Protein AF-A0AAD8BBX3-F1 (afdb_monomer_lite)

Structure (mmCIF, N/CA/C/O backbone):
data_AF-A0AAD8BBX3-F1
#
_entry.id   AF-A0AAD8BBX3-F1
#
loop_
_atom_site.group_PDB
_atom_site.id
_atom_site.type_symbol
_atom_site.label_atom_id
_atom_site.label_alt_id
_atom_site.label_comp_id
_atom_site.label_asym_id
_atom_site.label_entity_id
_atom_site.label_seq_id
_atom_site.pdbx_PDB_ins_code
_atom_site.Cartn_x
_atom_site.Cartn_y
_atom_site.Cartn_z
_atom_site.occupancy
_atom_site.B_iso_or_equiv
_atom_site.auth_seq_id
_atom_site.auth_comp_id
_atom_site.auth_asym_id
_atom_site.auth_atom_id
_atom_site.pdbx_PDB_model_num
ATOM 1 N N . MET A 1 1 ? -17.649 -10.571 20.193 1.00 60.91 1 MET A N 1
ATOM 2 C CA . MET A 1 1 ? -17.622 -9.196 20.728 1.00 60.91 1 MET A CA 1
ATOM 3 C C . MET A 1 1 ? -16.978 -8.245 19.734 1.00 60.91 1 MET A C 1
ATOM 5 O O . MET A 1 1 ? -15.888 -8.525 19.247 1.00 60.91 1 MET A O 1
ATOM 9 N N . ARG A 1 2 ? -17.611 -7.090 19.492 1.00 86.56 2 ARG A N 1
ATOM 10 C CA . ARG A 1 2 ? -16.961 -5.948 18.835 1.00 86.56 2 ARG A CA 1
ATOM 11 C C . ARG A 1 2 ? -16.191 -5.123 19.867 1.00 86.56 2 ARG A C 1
ATOM 13 O O . ARG A 1 2 ? -16.726 -4.885 20.945 1.00 86.56 2 ARG A O 1
ATOM 20 N N . CYS A 1 3 ? -14.989 -4.668 19.533 1.00 91.62 3 CYS A N 1
ATOM 21 C CA . CYS A 1 3 ? -14.219 -3.723 20.348 1.00 91.62 3 CYS A CA 1
ATOM 22 C C . CYS A 1 3 ? -14.026 -2.387 19.636 1.00 91.62 3 CYS A C 1
ATOM 24 O O . CYS A 1 3 ? -13.880 -2.334 18.414 1.00 91.62 3 CYS A O 1
ATOM 26 N N . ASP A 1 4 ? -14.007 -1.325 20.436 1.00 94.31 4 ASP A N 1
ATOM 27 C CA . ASP A 1 4 ? -13.632 0.031 20.046 1.00 94.31 4 ASP A CA 1
ATOM 28 C C . ASP A 1 4 ? -12.732 0.594 21.151 1.00 94.31 4 ASP A C 1
ATOM 30 O O . ASP A 1 4 ? -13.197 0.940 22.237 1.00 94.31 4 ASP A O 1
ATOM 34 N N . LEU A 1 5 ? -11.424 0.580 20.905 1.00 92.75 5 LEU A N 1
ATOM 35 C CA . LEU A 1 5 ? -10.388 0.948 21.864 1.00 92.75 5 LEU A CA 1
ATOM 36 C C . LEU A 1 5 ? -9.721 2.240 21.400 1.00 92.75 5 LEU A C 1
ATOM 38 O O . LEU A 1 5 ? -9.269 2.340 20.259 1.00 92.75 5 LEU A O 1
ATOM 42 N N . ARG A 1 6 ? -9.653 3.248 22.274 1.00 94.19 6 ARG A N 1
ATOM 43 C CA . ARG A 1 6 ? -9.174 4.584 21.902 1.00 94.19 6 ARG A CA 1
ATOM 44 C C . ARG A 1 6 ? -8.262 5.187 22.962 1.00 94.19 6 ARG A C 1
ATOM 46 O O . ARG A 1 6 ? -8.509 4.999 24.146 1.00 94.19 6 ARG A O 1
ATOM 53 N N . ASN A 1 7 ? -7.322 6.013 22.505 1.00 89.38 7 ASN A N 1
ATOM 54 C CA . ASN A 1 7 ? -6.528 6.945 23.310 1.00 89.38 7 ASN A CA 1
ATOM 55 C C . ASN A 1 7 ? -5.644 6.257 24.360 1.00 89.38 7 ASN A C 1
ATOM 57 O O . ASN A 1 7 ? -5.937 6.272 25.554 1.00 89.38 7 ASN A O 1
ATOM 61 N N . PHE A 1 8 ? -4.519 5.708 23.911 1.00 86.50 8 PHE A N 1
ATOM 62 C CA . PHE A 1 8 ? -3.523 5.083 24.779 1.00 86.50 8 PHE A CA 1
ATOM 63 C C . PHE A 1 8 ? -2.222 5.892 24.770 1.00 86.50 8 PHE A C 1
ATOM 65 O O . PHE A 1 8 ? -1.720 6.285 23.714 1.00 86.50 8 PHE A O 1
ATOM 72 N N . GLY A 1 9 ? -1.690 6.150 25.968 1.00 74.50 9 GLY A N 1
ATOM 73 C CA . GLY A 1 9 ? -0.539 7.029 26.181 1.00 74.50 9 GLY A CA 1
ATOM 74 C C . GLY A 1 9 ? 0.801 6.345 25.926 1.00 74.50 9 GLY A C 1
ATOM 75 O O . GLY A 1 9 ? 1.399 6.525 24.872 1.00 74.50 9 GLY A O 1
ATOM 76 N N . GLU A 1 10 ? 1.288 5.572 26.896 1.00 85.00 10 GLU A N 1
ATOM 77 C CA . GLU A 1 10 ? 2.698 5.152 26.919 1.00 85.00 10 GLU A CA 1
ATOM 78 C C . GLU A 1 10 ? 2.945 3.723 26.438 1.00 85.00 10 GLU A C 1
ATOM 80 O O . GLU A 1 10 ? 3.847 3.484 25.633 1.00 85.00 10 GLU A O 1
ATOM 85 N N . LYS A 1 11 ? 2.176 2.758 26.951 1.00 90.81 11 LYS A N 1
ATOM 86 C CA . LYS A 1 11 ? 2.308 1.342 26.603 1.00 90.81 11 LYS A CA 1
ATOM 87 C C . LYS A 1 11 ? 0.952 0.671 26.560 1.00 90.81 11 LYS A C 1
ATOM 89 O O . LYS A 1 11 ? 0.077 0.973 27.369 1.00 90.81 11 LYS A O 1
ATOM 94 N N . CYS A 1 12 ? 0.803 -0.282 25.655 1.00 90.19 12 CYS A N 1
ATOM 95 C CA . CYS A 1 12 ? -0.379 -1.117 25.600 1.00 90.19 12 CYS A CA 1
ATOM 96 C C . CYS A 1 12 ? -0.059 -2.497 25.041 1.00 90.19 12 CYS A C 1
ATOM 98 O O . CYS A 1 12 ? 0.742 -2.628 24.116 1.00 90.19 12 CYS A O 1
ATOM 100 N N . ASP A 1 13 ? -0.729 -3.499 25.597 1.00 94.38 13 ASP A N 1
ATOM 101 C CA . ASP A 1 13 ? -0.704 -4.879 25.138 1.00 94.38 13 ASP A CA 1
ATOM 102 C C . ASP A 1 13 ? -2.157 -5.340 24.975 1.00 94.38 13 ASP A C 1
ATOM 104 O O . ASP A 1 13 ? -2.899 -5.434 25.957 1.00 94.38 13 ASP A O 1
ATOM 108 N N . LEU A 1 14 ? -2.589 -5.555 23.731 1.00 93.56 14 LEU A N 1
ATOM 109 C CA . LEU A 1 14 ? -3.944 -5.997 23.400 1.00 93.56 14 LEU A CA 1
ATOM 110 C C . LEU A 1 14 ? -3.882 -7.376 22.758 1.00 93.56 14 LEU A C 1
ATOM 112 O O . LEU A 1 14 ? -3.201 -7.580 21.750 1.00 93.56 14 LEU A O 1
ATOM 116 N N . ARG A 1 15 ? -4.640 -8.323 23.314 1.00 95.62 15 ARG A N 1
ATOM 117 C CA . ARG A 1 15 ? -4.620 -9.719 22.874 1.00 95.62 15 ARG A CA 1
ATOM 118 C C . ARG A 1 15 ? -6.019 -10.287 22.697 1.00 95.62 15 ARG A C 1
ATOM 120 O O . ARG A 1 15 ? -6.901 -10.006 23.499 1.00 95.62 15 ARG A O 1
ATOM 127 N N . ASN A 1 16 ? -6.143 -11.185 21.722 1.00 94.19 16 ASN A N 1
ATOM 128 C CA . ASN A 1 16 ? -7.264 -12.113 21.545 1.00 94.19 16 ASN A CA 1
ATOM 129 C C . ASN A 1 16 ? -8.605 -11.422 21.242 1.00 94.19 16 ASN A C 1
ATOM 131 O O . ASN A 1 16 ? -9.534 -11.431 22.047 1.00 94.19 16 ASN A O 1
ATOM 135 N N . PHE A 1 17 ? -8.720 -10.875 20.032 1.00 93.31 17 PHE A N 1
ATOM 136 C CA . PHE A 1 17 ? -9.955 -10.290 19.511 1.00 93.31 17 PHE A CA 1
ATOM 137 C C . PHE A 1 17 ? -10.439 -11.075 18.295 1.00 93.31 17 PHE A C 1
ATOM 139 O O . PHE A 1 17 ? -9.853 -11.008 17.220 1.00 93.31 17 PHE A O 1
ATOM 146 N N . GLU A 1 18 ? -11.519 -11.835 18.438 1.00 89.88 18 GLU A N 1
ATOM 147 C CA . GLU A 1 18 ? -11.916 -12.803 17.405 1.00 89.88 18 GLU A CA 1
ATOM 148 C C . GLU A 1 18 ? -12.804 -12.215 16.300 1.00 89.88 18 GLU A C 1
ATOM 150 O O . GLU A 1 18 ? -12.781 -12.691 15.167 1.00 89.88 18 GLU A O 1
ATOM 155 N N . GLU A 1 19 ? -13.557 -11.153 16.592 1.00 90.88 19 GLU A N 1
ATOM 156 C CA . GLU A 1 19 ? -14.498 -10.548 15.644 1.00 90.88 19 GLU A CA 1
ATOM 157 C C . GLU A 1 19 ? -13.974 -9.216 15.078 1.00 90.88 19 GLU A C 1
ATOM 159 O O . GLU A 1 19 ? -12.910 -9.158 14.464 1.00 90.88 19 GLU A O 1
ATOM 164 N N . ARG A 1 20 ? -14.750 -8.132 15.207 1.00 93.38 20 ARG A N 1
ATOM 165 C CA . ARG A 1 20 ? -14.402 -6.815 14.683 1.00 93.38 20 ARG A CA 1
ATOM 166 C C . ARG A 1 20 ? -13.769 -5.973 15.779 1.00 93.38 20 ARG A C 1
ATOM 168 O O . ARG A 1 20 ? -14.400 -5.770 16.814 1.00 93.38 20 ARG A O 1
ATOM 175 N N . CYS A 1 21 ? -12.589 -5.432 15.513 1.00 94.94 21 CYS A N 1
ATOM 176 C CA . CYS A 1 21 ? -11.947 -4.481 16.403 1.00 94.94 21 CYS A CA 1
ATOM 177 C C . CYS A 1 21 ? -11.551 -3.203 15.690 1.00 94.94 21 CYS A C 1
ATOM 179 O O . CYS A 1 21 ? -10.933 -3.243 14.626 1.00 94.94 21 CYS A O 1
ATOM 181 N N . GLU A 1 22 ? -11.867 -2.083 16.320 1.00 96.12 22 GLU A N 1
ATOM 182 C CA . GLU A 1 22 ? -11.359 -0.773 15.952 1.00 96.12 22 GLU A CA 1
ATOM 183 C C . GLU A 1 22 ? -10.438 -0.294 17.074 1.00 96.12 22 GLU A C 1
ATOM 185 O O . GLU A 1 22 ? -10.821 -0.299 18.244 1.00 96.12 22 GLU A O 1
ATOM 190 N N . VAL A 1 23 ? -9.211 0.090 16.728 1.00 94.50 23 VAL A N 1
ATOM 191 C CA . VAL A 1 23 ? -8.213 0.561 17.693 1.00 94.50 23 VAL A CA 1
ATOM 192 C C . VAL A 1 23 ? -7.606 1.857 17.170 1.00 94.50 23 VAL A C 1
ATOM 194 O O . VAL A 1 23 ? -7.146 1.920 16.027 1.00 94.50 23 VAL A O 1
ATOM 197 N N . ARG A 1 24 ? -7.646 2.922 17.974 1.00 95.69 24 ARG A N 1
ATOM 198 C CA . ARG A 1 24 ? -7.268 4.269 17.529 1.00 95.69 24 ARG A CA 1
ATOM 199 C C . ARG A 1 24 ? -6.415 5.015 18.546 1.00 95.69 24 ARG A C 1
ATOM 201 O O . ARG A 1 24 ? -6.677 4.943 19.742 1.00 95.69 24 ARG A O 1
ATOM 208 N N . ASN A 1 25 ? -5.510 5.845 18.031 1.00 91.88 25 ASN A N 1
ATOM 209 C CA . ASN A 1 25 ? -4.751 6.862 18.766 1.00 91.88 25 ASN A CA 1
ATOM 210 C C . ASN A 1 25 ? -3.834 6.279 19.853 1.00 91.88 25 ASN A C 1
ATOM 212 O O . ASN A 1 25 ? -4.215 6.172 21.020 1.00 91.88 25 ASN A O 1
ATOM 216 N N . PHE A 1 26 ? -2.607 5.949 19.459 1.00 90.12 26 PHE A N 1
ATOM 217 C CA . PHE A 1 26 ? -1.541 5.467 20.333 1.00 90.12 26 PHE A CA 1
ATOM 218 C C . PHE A 1 26 ? -0.304 6.337 20.165 1.00 90.12 26 PHE A C 1
ATOM 220 O O . PHE A 1 26 ? 0.188 6.498 19.049 1.00 90.12 26 PHE A O 1
ATOM 227 N N . GLY A 1 27 ? 0.201 6.889 21.267 1.00 86.56 27 GLY A N 1
ATOM 228 C CA . GLY A 1 27 ? 1.412 7.715 21.253 1.00 86.56 27 GLY A CA 1
ATOM 229 C C . GLY A 1 27 ? 2.702 6.920 21.455 1.00 86.56 27 GLY A C 1
ATOM 230 O O . GLY A 1 27 ? 3.716 7.238 20.845 1.00 86.56 27 GLY A O 1
ATOM 231 N N . GLY A 1 28 ? 2.659 5.891 22.303 1.00 90.06 28 GLY A N 1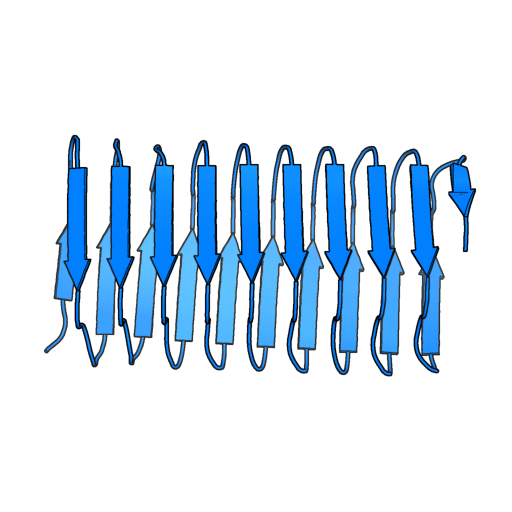
ATOM 232 C CA . GLY A 1 28 ? 3.839 5.149 22.745 1.00 90.06 28 GLY A CA 1
ATOM 233 C C . GLY A 1 28 ? 4.002 3.766 22.114 1.00 90.06 28 GLY A C 1
ATOM 234 O O . GLY A 1 28 ? 3.779 3.574 20.920 1.00 90.06 28 GLY A O 1
ATOM 235 N N . MET A 1 29 ? 4.434 2.797 22.924 1.00 93.69 29 MET A N 1
ATOM 236 C CA . MET A 1 29 ? 4.704 1.429 22.480 1.00 93.69 29 MET A CA 1
ATOM 237 C C . MET A 1 29 ? 3.438 0.572 22.473 1.00 93.69 29 MET A C 1
ATOM 239 O O . MET A 1 29 ? 2.715 0.518 23.469 1.00 93.69 29 MET A O 1
ATOM 243 N N . CYS A 1 30 ? 3.196 -0.146 21.380 1.00 93.88 30 CYS A N 1
ATOM 244 C CA . CYS A 1 30 ? 2.040 -1.024 21.243 1.00 93.88 30 CYS A CA 1
ATOM 245 C C . CYS A 1 30 ? 2.444 -2.461 20.873 1.00 93.88 30 CYS A C 1
ATOM 247 O O . CYS A 1 30 ? 3.263 -2.666 19.981 1.00 93.88 30 CYS A O 1
ATOM 249 N N . ASP A 1 31 ? 1.859 -3.452 21.549 1.00 97.00 31 ASP A N 1
ATOM 250 C CA . ASP A 1 31 ? 1.919 -4.870 21.168 1.00 97.00 31 ASP A CA 1
ATOM 251 C C . ASP A 1 31 ? 0.485 -5.374 20.954 1.00 97.00 31 ASP A C 1
ATOM 253 O O . ASP A 1 31 ? -0.340 -5.359 21.870 1.00 97.00 31 ASP A O 1
ATOM 257 N N . LEU A 1 32 ? 0.151 -5.747 19.719 1.00 96.38 32 LEU A N 1
ATOM 258 C CA . LEU A 1 32 ? -1.192 -6.161 19.319 1.00 96.38 32 LEU A CA 1
ATOM 259 C C . LEU A 1 32 ? -1.139 -7.580 18.761 1.00 96.38 32 LEU A C 1
ATOM 261 O O . LEU A 1 32 ? -0.509 -7.828 17.730 1.00 96.38 32 LEU A O 1
ATOM 265 N N . ARG A 1 33 ? -1.831 -8.521 19.412 1.00 97.62 33 ARG A N 1
ATOM 266 C CA . ARG A 1 33 ? -1.774 -9.944 19.050 1.00 97.62 33 ARG A CA 1
ATOM 267 C C . ARG A 1 33 ? -3.144 -10.579 18.871 1.00 97.62 33 ARG A C 1
ATOM 269 O O . ARG A 1 33 ? -4.052 -10.367 19.669 1.00 97.62 33 ARG A O 1
ATOM 276 N N . ASN A 1 34 ? -3.238 -11.472 17.888 1.00 96.62 34 ASN A N 1
ATOM 277 C CA . ASN A 1 34 ? -4.370 -12.381 17.681 1.00 96.62 34 ASN A CA 1
ATOM 278 C C . ASN A 1 34 ? -5.699 -11.643 17.442 1.00 96.62 34 ASN A C 1
ATOM 280 O O . ASN A 1 34 ? -6.626 -11.719 18.249 1.00 96.62 34 ASN A O 1
ATOM 284 N N . PHE A 1 35 ? -5.794 -10.943 16.313 1.00 95.69 35 PHE A N 1
ATOM 285 C CA . PHE A 1 35 ? -7.017 -10.279 15.856 1.00 95.69 35 PHE A CA 1
ATOM 286 C C . PHE A 1 35 ? -7.610 -11.071 14.685 1.00 95.69 35 PHE A C 1
ATOM 288 O O . PHE A 1 35 ? -7.159 -10.929 13.555 1.00 95.69 35 PHE A O 1
ATOM 295 N N . GLY A 1 36 ? -8.588 -11.943 14.931 1.00 88.69 36 GLY A N 1
ATOM 296 C CA . GLY A 1 36 ? -9.042 -12.958 13.969 1.00 88.69 36 GLY A CA 1
ATOM 297 C C . GLY A 1 36 ? -9.980 -12.459 12.862 1.00 88.69 36 GLY A C 1
ATOM 298 O O . GLY A 1 36 ? -9.913 -12.931 11.722 1.00 88.69 36 GLY A O 1
ATOM 299 N N . GLY A 1 37 ? -10.861 -11.509 13.168 1.00 91.75 37 GLY A N 1
ATOM 300 C CA . GLY A 1 37 ? -11.911 -11.084 12.247 1.00 91.75 37 GLY A CA 1
ATOM 301 C C . GLY A 1 37 ? -11.518 -9.891 11.379 1.00 91.75 37 GLY A C 1
ATOM 302 O O . GLY A 1 37 ? -10.721 -10.009 10.446 1.00 91.75 37 GLY A O 1
ATOM 303 N N . MET A 1 38 ? -12.163 -8.753 11.632 1.00 94.69 38 MET A N 1
ATOM 304 C CA . MET A 1 38 ? -11.935 -7.499 10.909 1.00 94.69 38 MET A CA 1
ATOM 305 C C . MET A 1 38 ? -11.247 -6.497 11.827 1.00 94.69 38 MET A C 1
ATOM 307 O O . MET A 1 38 ? -11.821 -6.131 12.849 1.00 94.69 38 MET A O 1
ATOM 311 N N . CYS A 1 39 ? -10.065 -6.024 11.452 1.00 94.88 39 CYS A N 1
ATOM 312 C CA . CYS A 1 39 ? -9.321 -5.044 12.231 1.00 94.88 39 CYS A CA 1
ATOM 313 C C . CYS A 1 39 ? -9.210 -3.700 11.491 1.00 94.88 39 CYS A C 1
ATOM 315 O O . CYS A 1 39 ? -8.952 -3.676 10.288 1.00 94.88 39 CYS A O 1
ATOM 317 N N . ASP A 1 40 ? -9.416 -2.591 12.201 1.00 97.25 40 ASP A N 1
ATOM 318 C CA . ASP A 1 40 ? -9.128 -1.229 11.728 1.00 97.25 40 ASP A CA 1
ATOM 319 C C . ASP A 1 40 ? -8.260 -0.531 12.780 1.00 97.25 40 ASP A C 1
ATOM 321 O O . ASP A 1 40 ? -8.732 -0.221 13.879 1.00 97.25 40 ASP A O 1
ATOM 325 N N . LEU A 1 41 ? -6.977 -0.350 12.464 1.00 97.12 41 LEU A N 1
ATOM 326 C CA . LEU A 1 41 ? -5.978 0.235 13.354 1.00 97.12 41 LEU A CA 1
ATOM 327 C C . LEU A 1 41 ? -5.528 1.586 12.791 1.00 97.12 41 LEU A C 1
ATOM 329 O O . LEU A 1 41 ? -5.008 1.654 11.674 1.00 97.12 41 LEU A O 1
ATOM 333 N N . ARG A 1 42 ? -5.708 2.669 13.559 1.00 97.75 42 ARG A N 1
ATOM 334 C CA . ARG A 1 42 ? -5.365 4.028 13.108 1.00 97.75 42 ARG A CA 1
ATOM 335 C C . ARG A 1 42 ? -4.549 4.827 14.114 1.00 97.75 42 ARG A C 1
ATOM 337 O O . ARG A 1 42 ? -4.876 4.842 15.298 1.00 97.75 42 ARG A O 1
ATOM 344 N N . ASN A 1 43 ? -3.611 5.616 13.595 1.00 97.06 43 ASN A N 1
ATOM 345 C CA . ASN A 1 43 ? -2.852 6.637 14.323 1.00 97.06 43 ASN A CA 1
ATOM 346 C C . ASN A 1 43 ? -2.002 6.047 15.459 1.00 97.06 43 ASN A C 1
ATOM 348 O O . ASN A 1 43 ? -2.322 6.214 16.637 1.00 97.06 43 ASN A O 1
ATOM 352 N N . PHE A 1 44 ? -0.914 5.377 15.096 1.00 96.00 44 PHE A N 1
ATOM 353 C CA . PHE A 1 44 ? 0.074 4.829 16.020 1.00 96.00 44 PHE A CA 1
ATOM 354 C C . PHE A 1 44 ? 1.399 5.567 15.823 1.00 96.00 44 PHE A C 1
ATOM 356 O O . PHE A 1 44 ? 2.058 5.370 14.813 1.00 96.00 44 PHE A O 1
ATOM 363 N N . GLY A 1 45 ? 1.771 6.461 16.737 1.00 90.81 45 GLY A N 1
ATOM 364 C CA . GLY A 1 45 ? 2.938 7.338 16.575 1.00 90.81 45 GLY A CA 1
ATOM 365 C C . GLY A 1 45 ? 4.278 6.701 16.952 1.00 90.81 45 GLY A C 1
ATOM 366 O O . GLY A 1 45 ? 5.296 7.026 16.346 1.00 90.81 45 GLY A O 1
ATOM 367 N N . GLY A 1 46 ? 4.278 5.799 17.934 1.00 91.38 46 GLY A N 1
ATOM 368 C CA . GLY A 1 46 ? 5.493 5.195 18.478 1.00 91.38 46 GLY A CA 1
ATOM 369 C C . GLY A 1 46 ? 5.888 3.873 17.817 1.00 91.38 46 GLY A C 1
ATOM 370 O O . GLY A 1 46 ? 5.684 3.653 16.622 1.00 91.38 46 GLY A O 1
ATOM 371 N N . MET A 1 47 ? 6.479 2.983 18.618 1.00 95.69 47 MET A N 1
ATOM 372 C CA . MET A 1 47 ? 6.890 1.650 18.173 1.00 95.69 47 MET A CA 1
ATOM 373 C C . MET A 1 47 ? 5.739 0.654 18.286 1.00 95.69 47 MET A C 1
ATOM 375 O O . MET A 1 47 ? 5.121 0.545 19.345 1.00 95.69 47 MET A O 1
ATOM 379 N N . CYS A 1 48 ? 5.505 -0.126 17.238 1.00 96.38 48 CYS A N 1
ATOM 380 C CA . CYS A 1 48 ? 4.403 -1.075 17.206 1.00 96.38 48 CYS A CA 1
ATOM 381 C C . CYS A 1 48 ? 4.807 -2.461 16.703 1.00 96.38 48 CYS A C 1
ATOM 383 O O . CYS A 1 48 ? 5.462 -2.590 15.671 1.00 96.38 48 CYS A O 1
ATOM 385 N N . ASP A 1 49 ? 4.379 -3.491 17.433 1.00 98.19 49 ASP A N 1
ATOM 386 C CA . ASP A 1 49 ? 4.512 -4.907 17.077 1.00 98.19 49 ASP A CA 1
ATOM 387 C C . ASP A 1 49 ? 3.113 -5.511 16.902 1.00 98.19 49 ASP A C 1
ATOM 389 O O . ASP A 1 49 ? 2.298 -5.526 17.826 1.00 98.19 49 ASP A O 1
ATOM 393 N N . LEU A 1 50 ? 2.799 -5.939 15.681 1.00 98.19 5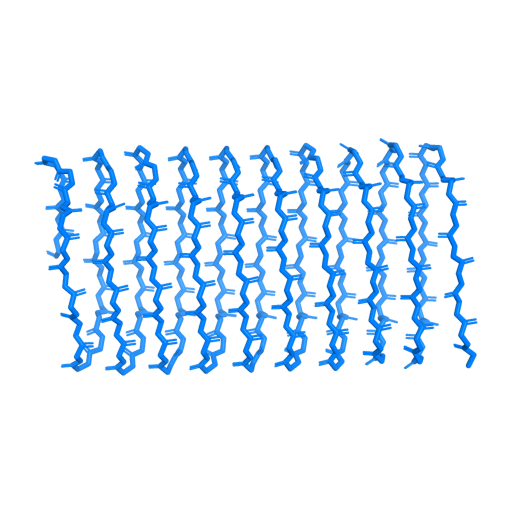0 LEU A N 1
ATOM 394 C CA . LEU A 1 50 ? 1.489 -6.431 15.274 1.00 98.19 50 LEU A CA 1
ATOM 395 C C . LEU A 1 50 ? 1.622 -7.875 14.794 1.00 98.19 50 LEU A C 1
ATOM 397 O O . LEU A 1 50 ? 2.259 -8.140 13.773 1.00 98.19 50 LEU A O 1
ATOM 401 N N . ARG A 1 51 ? 0.971 -8.819 15.483 1.00 98.44 51 ARG A N 1
ATOM 402 C CA . ARG A 1 51 ? 1.074 -10.253 15.171 1.00 98.44 51 ARG A CA 1
ATOM 403 C C . ARG A 1 51 ? -0.275 -10.941 15.041 1.00 98.44 51 ARG A C 1
ATOM 405 O O . ARG A 1 51 ? -1.144 -10.802 15.897 1.00 98.44 51 ARG A O 1
ATOM 412 N N . ASN A 1 52 ? -0.383 -11.809 14.037 1.00 97.94 52 ASN A N 1
ATOM 413 C CA . ASN A 1 52 ? -1.519 -12.710 13.821 1.00 97.94 52 ASN A CA 1
ATOM 414 C C . ASN A 1 52 ? -2.835 -11.947 13.625 1.00 97.94 52 ASN A C 1
ATOM 416 O O . ASN A 1 52 ? -3.725 -11.943 14.478 1.00 97.94 52 ASN A O 1
ATOM 420 N N . PHE A 1 53 ? -2.947 -11.316 12.466 1.00 97.19 53 PHE A N 1
ATOM 421 C CA . PHE A 1 53 ? -4.125 -10.584 12.035 1.00 97.19 53 PHE A CA 1
ATOM 422 C C . PHE A 1 53 ? -4.844 -11.369 10.938 1.00 97.19 53 PHE A C 1
ATOM 424 O O . PHE A 1 53 ? -4.240 -11.794 9.959 1.00 97.19 53 PHE A O 1
ATOM 431 N N . GLY A 1 54 ? -6.135 -11.617 11.123 1.00 90.81 54 GLY A N 1
ATOM 432 C CA . GLY A 1 54 ? -6.890 -12.618 10.388 1.00 90.81 54 GLY A CA 1
ATOM 433 C C . GLY A 1 54 ? -7.494 -12.108 9.084 1.00 90.81 54 GLY A C 1
ATOM 434 O O . GLY A 1 54 ? -6.792 -11.753 8.139 1.00 90.81 54 GLY A O 1
ATOM 435 N N . MET A 1 55 ? -8.818 -12.183 8.957 1.00 93.31 55 MET A N 1
ATOM 436 C CA . MET A 1 55 ? -9.471 -12.153 7.643 1.00 93.31 55 MET A CA 1
ATOM 437 C C . MET A 1 55 ? -9.285 -10.850 6.862 1.00 93.31 55 MET A C 1
ATOM 439 O O . MET A 1 55 ? -9.050 -10.906 5.650 1.00 93.31 55 MET A O 1
ATOM 443 N N . ARG A 1 56 ? -9.464 -9.696 7.513 1.00 96.56 56 ARG A N 1
ATOM 444 C CA . ARG A 1 56 ? -9.336 -8.380 6.873 1.00 96.56 56 ARG A CA 1
ATOM 445 C C . ARG A 1 56 ? -8.737 -7.374 7.833 1.00 96.56 56 ARG A C 1
ATOM 447 O O . ARG A 1 56 ? -9.241 -7.237 8.944 1.00 96.56 56 ARG A O 1
ATOM 454 N N . CYS A 1 57 ? -7.751 -6.627 7.361 1.00 96.75 57 CYS A N 1
ATOM 455 C CA . CYS A 1 57 ? -7.115 -5.590 8.152 1.00 96.75 57 CYS A CA 1
ATOM 456 C C . CYS A 1 57 ? -6.861 -4.317 7.361 1.00 96.75 57 CYS A C 1
ATOM 458 O O . CYS A 1 57 ? -6.415 -4.376 6.217 1.00 96.75 57 CYS A O 1
ATOM 460 N N . ASP A 1 58 ? -7.158 -3.192 8.000 1.00 98.31 58 ASP A N 1
ATOM 461 C CA . ASP A 1 58 ? -6.881 -1.843 7.523 1.00 98.31 58 ASP A CA 1
ATOM 462 C C . ASP A 1 58 ? -5.996 -1.145 8.561 1.00 98.31 58 ASP A C 1
ATOM 464 O O . ASP A 1 58 ? -6.379 -1.010 9.724 1.00 98.31 58 ASP A O 1
ATOM 468 N N . LEU A 1 59 ? -4.782 -0.779 8.155 1.00 98.31 59 LEU A N 1
ATOM 469 C CA . LEU A 1 59 ? -3.766 -0.162 8.999 1.00 98.31 59 LEU A CA 1
ATOM 470 C C . LEU A 1 59 ? -3.415 1.207 8.430 1.00 98.31 59 LEU A C 1
ATOM 472 O O . LEU A 1 59 ? -2.965 1.307 7.285 1.00 98.31 59 LEU A O 1
ATOM 476 N N . ARG A 1 60 ? -3.584 2.267 9.223 1.00 98.50 60 ARG A N 1
ATOM 477 C CA . ARG A 1 60 ? -3.352 3.641 8.761 1.00 98.50 60 ARG A CA 1
ATOM 478 C C . ARG A 1 60 ? -2.557 4.470 9.750 1.00 98.50 60 ARG A C 1
ATOM 480 O O . ARG A 1 60 ? -2.900 4.516 10.929 1.00 98.50 60 ARG A O 1
ATOM 487 N N . ASN A 1 61 ? -1.605 5.235 9.222 1.00 98.00 61 ASN A N 1
ATOM 488 C CA . ASN A 1 61 ? -0.826 6.234 9.955 1.00 98.00 61 ASN A CA 1
ATOM 489 C C . ASN A 1 61 ? -0.043 5.603 11.108 1.00 98.00 61 ASN A C 1
ATOM 491 O O . ASN A 1 61 ? -0.450 5.674 12.270 1.00 98.00 61 ASN A O 1
ATOM 495 N N . PHE A 1 62 ? 1.074 4.985 10.759 1.00 97.38 62 PHE A N 1
ATOM 496 C CA . PHE A 1 62 ? 2.001 4.381 11.699 1.00 97.38 62 PHE A CA 1
ATOM 497 C C . PHE A 1 62 ? 3.348 5.109 11.646 1.00 97.38 62 PHE A C 1
ATOM 499 O O . PHE A 1 62 ? 3.822 5.484 10.573 1.00 97.38 62 PHE A O 1
ATOM 506 N N . GLY A 1 63 ? 3.916 5.368 12.818 1.00 91.12 63 GLY A N 1
ATOM 507 C CA . GLY A 1 63 ? 5.041 6.266 13.023 1.00 91.12 63 GLY A CA 1
ATOM 508 C C . GLY A 1 63 ? 6.391 5.571 12.935 1.00 91.12 63 GLY A C 1
ATOM 509 O O . GLY A 1 63 ? 6.707 4.940 11.935 1.00 91.12 63 GLY A O 1
ATOM 510 N N . GLU A 1 64 ? 7.221 5.756 13.958 1.00 92.69 64 GLU A N 1
ATOM 511 C CA . GLU A 1 64 ? 8.678 5.593 13.871 1.00 92.69 64 GLU A CA 1
ATOM 512 C C . GLU A 1 64 ? 9.170 4.181 13.529 1.00 92.69 64 GLU A C 1
ATOM 514 O O . GLU A 1 64 ? 10.144 4.029 12.785 1.00 92.69 64 GLU A O 1
ATOM 519 N N . LYS A 1 65 ? 8.550 3.138 14.095 1.00 96.81 65 LYS A N 1
ATOM 520 C CA . LYS A 1 65 ? 8.993 1.757 13.885 1.00 96.81 65 LYS A CA 1
ATOM 521 C C . LYS A 1 65 ? 7.851 0.763 13.988 1.00 96.81 65 LYS A C 1
ATOM 523 O O . LYS A 1 65 ? 7.155 0.719 15.000 1.00 96.81 65 LYS A O 1
ATOM 528 N N . CYS A 1 66 ? 7.723 -0.090 12.982 1.00 97.56 66 CYS A N 1
ATOM 529 C CA . CYS A 1 66 ? 6.639 -1.057 12.892 1.00 97.56 66 CYS A CA 1
ATOM 530 C C . CYS A 1 66 ? 7.151 -2.444 12.500 1.00 97.56 66 CYS A C 1
ATOM 532 O O . CYS A 1 66 ? 7.868 -2.582 11.511 1.00 97.56 66 CYS A O 1
ATOM 534 N N . ASP A 1 67 ? 6.747 -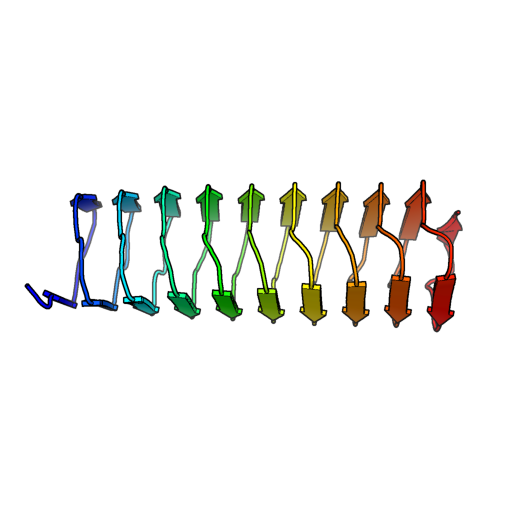3.466 13.251 1.00 98.56 67 ASP A N 1
ATOM 535 C CA . ASP A 1 67 ? 6.948 -4.882 12.925 1.00 98.56 67 ASP A CA 1
ATOM 536 C C . ASP A 1 67 ? 5.576 -5.547 12.763 1.00 98.56 67 ASP A C 1
ATOM 538 O O . ASP A 1 67 ? 4.758 -5.542 13.682 1.00 98.56 67 ASP A O 1
ATOM 542 N N . LEU A 1 68 ? 5.282 -6.040 11.562 1.00 98.56 68 LEU A N 1
ATOM 543 C CA . LEU A 1 68 ? 3.989 -6.602 11.186 1.00 98.56 68 LEU A CA 1
ATOM 544 C C . LEU A 1 68 ? 4.189 -8.042 10.722 1.00 98.56 68 LEU A C 1
ATOM 546 O O . LEU A 1 68 ? 4.846 -8.293 9.711 1.00 98.56 68 LEU A O 1
ATOM 550 N N . ARG A 1 69 ? 3.572 -9.001 11.418 1.00 98.69 69 ARG A N 1
ATOM 551 C CA . ARG A 1 69 ? 3.743 -10.432 11.139 1.00 98.69 69 ARG A CA 1
ATOM 552 C C . ARG A 1 69 ? 2.424 -11.177 11.047 1.00 98.69 69 ARG A C 1
ATOM 554 O O . ARG A 1 69 ? 1.568 -11.058 11.922 1.00 98.69 69 ARG A O 1
ATOM 561 N N . ASN A 1 70 ? 2.337 -12.059 10.053 1.00 98.25 70 ASN A N 1
ATOM 562 C CA . ASN A 1 70 ? 1.235 -13.005 9.860 1.00 98.25 70 ASN A CA 1
ATOM 563 C C . ASN A 1 70 ? -0.108 -12.290 9.688 1.00 98.25 70 ASN A C 1
ATOM 565 O O . ASN A 1 70 ? -0.951 -12.260 10.586 1.00 98.25 70 ASN A O 1
ATOM 569 N N . PHE A 1 71 ? -0.290 -11.725 8.505 1.00 97.94 71 PHE A N 1
ATOM 570 C CA . PHE A 1 71 ? -1.499 -11.028 8.105 1.00 97.94 71 PHE A CA 1
ATOM 571 C C . PHE A 1 71 ? -2.265 -11.871 7.083 1.00 97.94 71 PHE A C 1
ATOM 573 O O . PHE A 1 71 ? -1.675 -12.428 6.158 1.00 97.94 71 PHE A O 1
ATOM 580 N N . GLY A 1 72 ? -3.573 -12.026 7.285 1.00 92.12 72 GLY A N 1
ATOM 581 C CA . GLY A 1 72 ? -4.387 -13.003 6.575 1.00 92.12 72 GLY A CA 1
ATOM 582 C C . GLY A 1 72 ? -4.799 -12.571 5.170 1.00 92.12 72 GLY A C 1
ATOM 583 O O . GLY A 1 72 ? -3.974 -12.227 4.338 1.00 92.12 72 GLY A O 1
ATOM 584 N N . LYS A 1 73 ? -6.087 -12.706 4.836 1.00 94.75 73 LYS A N 1
ATOM 585 C CA . LYS A 1 73 ? -6.526 -12.782 3.426 1.00 94.75 73 LYS A CA 1
ATOM 586 C C . LYS A 1 73 ? -6.508 -11.448 2.677 1.00 94.75 73 LYS A C 1
ATOM 588 O O . LYS A 1 73 ? -6.371 -11.460 1.453 1.00 94.75 73 LYS A O 1
ATOM 593 N N . ARG A 1 74 ? -6.788 -10.335 3.359 1.00 97.44 74 ARG A N 1
ATOM 594 C CA . ARG A 1 74 ? -6.875 -9.001 2.749 1.00 97.44 74 ARG A CA 1
ATOM 595 C C . ARG A 1 74 ? -6.302 -7.953 3.681 1.00 97.44 74 ARG A C 1
ATOM 597 O O . ARG A 1 74 ? -6.815 -7.786 4.789 1.00 97.44 74 ARG A O 1
ATOM 604 N N . CYS A 1 75 ? -5.305 -7.224 3.206 1.00 97.44 75 CYS A N 1
ATOM 605 C CA . CYS A 1 75 ? -4.625 -6.216 4.002 1.00 97.44 75 CYS A CA 1
ATOM 606 C C . CYS A 1 75 ? -4.469 -4.926 3.214 1.00 97.44 75 CYS A C 1
ATOM 608 O O . CYS A 1 75 ? -3.970 -4.931 2.090 1.00 97.44 75 CYS A O 1
ATOM 610 N N . GLU A 1 76 ? -4.891 -3.835 3.830 1.00 98.44 76 GLU A N 1
ATOM 611 C CA . GLU A 1 76 ? -4.635 -2.482 3.372 1.00 98.44 76 GLU A CA 1
ATOM 612 C C . GLU A 1 76 ? -3.735 -1.808 4.406 1.00 98.44 76 GLU A C 1
ATOM 614 O O . GLU A 1 76 ? -4.070 -1.776 5.589 1.00 98.44 76 GLU A O 1
ATOM 619 N N . VAL A 1 77 ? -2.576 -1.316 3.977 1.00 98.25 77 VAL A N 1
ATOM 620 C CA . VAL A 1 77 ? -1.583 -0.713 4.870 1.00 98.25 77 VAL A CA 1
ATOM 621 C C . VAL A 1 77 ? -1.125 0.602 4.261 1.00 98.25 77 VAL A C 1
ATOM 623 O O . VAL A 1 77 ? -0.622 0.635 3.136 1.00 98.25 77 VAL A O 1
ATOM 626 N N . ARG A 1 78 ? -1.356 1.708 4.970 1.00 98.44 78 ARG A N 1
ATOM 627 C CA . ARG A 1 78 ? -1.161 3.058 4.434 1.00 98.44 78 ARG A CA 1
ATOM 628 C C . ARG A 1 78 ? -0.447 3.975 5.414 1.00 98.44 78 ARG A C 1
ATOM 630 O O . ARG A 1 78 ? -0.796 4.012 6.592 1.00 98.44 78 ARG A O 1
ATOM 637 N N . ASN A 1 79 ? 0.450 4.799 4.878 1.00 98.19 79 ASN A N 1
ATOM 638 C CA . ASN A 1 79 ? 1.142 5.878 5.589 1.00 98.19 79 ASN A CA 1
ATOM 639 C C . ASN A 1 79 ? 1.967 5.351 6.769 1.00 98.19 79 ASN A C 1
ATOM 641 O O . ASN A 1 79 ? 1.577 5.491 7.928 1.00 98.19 79 ASN A O 1
ATOM 645 N N . PHE A 1 80 ? 3.094 4.728 6.453 1.00 97.62 80 PHE A N 1
ATOM 646 C CA . PHE A 1 80 ? 4.035 4.189 7.427 1.00 97.62 80 PHE A CA 1
ATOM 647 C C . PHE A 1 80 ? 5.353 4.962 7.348 1.00 97.62 80 PHE A C 1
ATOM 649 O O . PHE A 1 80 ? 5.914 5.137 6.266 1.00 97.62 80 PHE A O 1
ATOM 656 N N . GLY A 1 81 ? 5.818 5.473 8.484 1.00 91.69 81 GLY A N 1
ATOM 657 C CA . GLY A 1 81 ? 7.072 6.210 8.601 1.00 91.69 81 GLY A CA 1
ATOM 658 C C . GLY A 1 81 ? 8.241 5.347 9.078 1.00 91.69 81 GLY A C 1
ATOM 659 O O . GLY A 1 81 ? 8.084 4.190 9.456 1.00 91.69 81 GLY A O 1
ATOM 660 N N . GLY A 1 82 ? 9.433 5.947 9.080 1.00 94.38 82 GLY A N 1
ATOM 661 C CA . GLY A 1 82 ? 10.605 5.408 9.771 1.00 94.38 82 GLY A CA 1
ATOM 662 C C . GLY A 1 82 ? 11.068 4.031 9.286 1.00 94.38 82 GLY A C 1
ATOM 663 O O . GLY A 1 82 ? 11.593 3.910 8.182 1.00 94.38 82 GLY A O 1
ATOM 664 N N . MET A 1 83 ? 10.978 3.016 10.148 1.00 97.44 83 MET A N 1
ATOM 665 C CA . MET A 1 83 ? 11.447 1.651 9.877 1.00 97.44 83 MET A CA 1
ATOM 666 C C . MET A 1 83 ? 10.301 0.645 9.904 1.00 97.44 83 MET A C 1
ATOM 668 O O . MET A 1 83 ? 9.641 0.482 10.928 1.00 97.44 83 MET A O 1
ATOM 672 N N . CYS A 1 84 ? 10.120 -0.092 8.814 1.00 97.81 84 CYS A N 1
ATOM 673 C CA . CYS A 1 84 ? 9.042 -1.063 8.664 1.00 97.81 84 CYS A CA 1
ATOM 674 C C . CYS A 1 84 ? 9.581 -2.453 8.315 1.00 97.81 84 CYS A C 1
ATOM 676 O O . CYS A 1 84 ? 10.295 -2.606 7.327 1.00 97.81 84 CYS A O 1
ATOM 678 N N . ASP A 1 85 ? 9.195 -3.465 9.091 1.00 98.62 85 ASP A N 1
ATOM 679 C CA . ASP A 1 85 ? 9.417 -4.884 8.788 1.00 98.62 85 ASP A CA 1
ATOM 680 C C . ASP A 1 85 ? 8.055 -5.573 8.638 1.00 98.62 85 ASP A C 1
ATOM 682 O O . ASP A 1 85 ? 7.258 -5.605 9.576 1.00 98.62 85 ASP A O 1
ATOM 686 N N . LEU A 1 86 ? 7.748 -6.062 7.437 1.00 98.62 86 LEU A N 1
ATOM 687 C CA . LEU A 1 86 ? 6.475 -6.698 7.104 1.00 98.62 86 LEU A CA 1
ATOM 688 C C . LEU A 1 86 ? 6.728 -8.129 6.635 1.00 98.62 86 LEU A C 1
ATOM 690 O O . LEU A 1 86 ? 7.377 -8.359 5.613 1.00 98.62 86 LEU A O 1
ATOM 694 N N . ARG A 1 87 ? 6.157 -9.108 7.343 1.00 98.69 87 ARG A N 1
ATOM 695 C CA . ARG A 1 87 ? 6.369 -10.533 7.064 1.00 98.69 87 ARG A CA 1
ATOM 696 C C . ARG A 1 87 ? 5.076 -11.325 6.994 1.00 98.69 87 ARG A C 1
ATOM 698 O O . ARG A 1 87 ? 4.218 -11.217 7.870 1.00 98.69 87 ARG A O 1
ATOM 705 N N . ASN A 1 88 ? 5.015 -12.232 6.021 1.00 98.38 88 ASN A N 1
ATOM 706 C CA . ASN A 1 88 ? 3.954 -13.230 5.868 1.00 98.38 88 ASN A CA 1
ATOM 707 C C . ASN A 1 88 ? 2.570 -12.583 5.708 1.00 98.38 88 ASN A C 1
ATOM 709 O O . ASN A 1 88 ? 1.716 -12.665 6.593 1.00 98.38 88 ASN A O 1
ATOM 713 N N . PHE A 1 89 ? 2.358 -11.943 4.565 1.00 98.12 89 PHE A N 1
ATOM 714 C CA . PHE A 1 89 ? 1.091 -11.319 4.199 1.00 98.12 89 PHE A CA 1
ATOM 715 C C . PHE A 1 89 ? 0.374 -12.161 3.140 1.00 98.12 89 PHE A C 1
ATOM 717 O O . PHE A 1 89 ? 0.909 -12.422 2.063 1.00 98.12 89 PHE A O 1
ATOM 724 N N . GLY A 1 90 ? -0.835 -12.622 3.449 1.00 91.12 90 GLY A N 1
ATOM 725 C CA . GLY A 1 90 ? -1.595 -13.540 2.609 1.00 91.12 90 GLY A CA 1
ATOM 726 C C . GLY A 1 90 ? -2.512 -12.867 1.583 1.00 91.12 90 GLY A C 1
ATOM 727 O O . GLY A 1 90 ? -2.872 -11.698 1.671 1.00 91.12 90 GLY A O 1
ATOM 728 N N . GLY A 1 91 ? -2.962 -13.667 0.611 1.00 93.94 91 GLY A N 1
ATOM 729 C CA . GLY A 1 91 ? -4.078 -13.335 -0.279 1.00 93.94 91 GLY A CA 1
ATOM 730 C C . GLY A 1 91 ? -3.873 -12.095 -1.156 1.00 93.94 91 GLY A C 1
ATOM 731 O O . GLY A 1 91 ? -3.338 -12.213 -2.258 1.00 93.94 91 GLY A O 1
ATOM 732 N N . MET A 1 92 ? -4.398 -10.953 -0.706 1.00 97.62 92 MET A N 1
ATOM 733 C CA . MET A 1 92 ? -4.389 -9.666 -1.406 1.00 97.62 92 MET A CA 1
ATOM 734 C C . MET A 1 92 ? -3.869 -8.557 -0.490 1.00 97.62 92 MET A C 1
ATOM 736 O O . MET A 1 92 ? -4.435 -8.329 0.583 1.00 97.62 92 MET A O 1
ATOM 740 N N . CYS A 1 93 ? -2.850 -7.830 -0.940 1.00 97.62 93 CYS A N 1
ATOM 741 C CA . CYS A 1 93 ? -2.222 -6.761 -0.16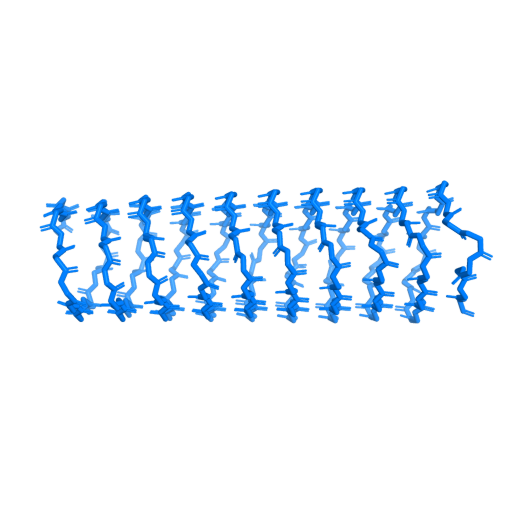6 1.00 97.62 93 CYS A CA 1
ATOM 742 C C . CYS A 1 93 ? -2.120 -5.474 -0.987 1.00 97.62 93 CYS A C 1
ATOM 744 O O . CYS A 1 93 ? -1.664 -5.511 -2.128 1.00 97.62 93 CYS A O 1
ATOM 746 N N . ASP A 1 94 ? -2.517 -4.352 -0.391 1.00 98.56 94 ASP A N 1
ATOM 747 C CA . ASP A 1 94 ? -2.325 -3.001 -0.928 1.00 98.56 94 ASP A CA 1
ATOM 748 C C . ASP A 1 94 ? -1.512 -2.192 0.089 1.00 98.56 94 ASP A C 1
ATOM 750 O O . ASP A 1 94 ? -2.001 -1.891 1.183 1.00 98.56 94 ASP A O 1
ATOM 754 N N . LEU A 1 95 ? -0.258 -1.892 -0.253 1.00 98.56 95 LEU A N 1
ATOM 755 C CA . LEU A 1 95 ? 0.680 -1.151 0.584 1.00 98.56 95 LEU A CA 1
ATOM 756 C C . LEU A 1 95 ? 0.984 0.200 -0.063 1.00 98.56 95 LEU A C 1
ATOM 758 O O . LEU A 1 95 ? 1.460 0.257 -1.200 1.00 98.56 95 LEU A O 1
ATOM 762 N N . ARG A 1 96 ? 0.743 1.300 0.658 1.00 98.62 96 ARG A N 1
ATOM 763 C CA . ARG A 1 96 ? 0.957 2.651 0.122 1.00 98.62 96 ARG A CA 1
ATOM 764 C C . ARG A 1 96 ? 1.666 3.576 1.091 1.00 98.62 96 ARG A C 1
ATOM 766 O O . ARG A 1 96 ? 1.315 3.623 2.267 1.00 98.62 96 ARG A O 1
ATOM 773 N N . ASN A 1 97 ? 2.534 4.420 0.539 1.00 98.25 97 ASN A N 1
ATOM 774 C CA . ASN A 1 97 ? 3.184 5.528 1.237 1.00 98.25 97 ASN A CA 1
ATOM 775 C C . ASN A 1 97 ? 4.001 5.038 2.435 1.00 98.25 97 ASN A C 1
ATOM 777 O O . ASN A 1 97 ? 3.617 5.219 3.591 1.00 98.25 97 ASN A O 1
ATOM 781 N N . PHE A 1 98 ? 5.128 4.411 2.132 1.00 98.00 98 PHE A N 1
ATOM 782 C CA . PHE A 1 98 ? 6.109 3.992 3.119 1.00 98.00 98 PHE A CA 1
ATOM 783 C C . PHE A 1 98 ? 7.338 4.891 3.016 1.00 98.00 98 PHE A C 1
ATOM 785 O O . PHE A 1 98 ? 7.871 5.093 1.927 1.00 98.00 98 PHE A O 1
ATOM 792 N N . GLY A 1 99 ? 7.772 5.463 4.133 1.00 92.25 99 GLY A N 1
ATOM 793 C CA . GLY A 1 99 ? 8.998 6.253 4.226 1.00 92.25 99 GLY A CA 1
ATOM 794 C C . GLY A 1 99 ? 10.143 5.469 4.867 1.00 92.25 99 GLY A C 1
ATOM 795 O O . GLY A 1 99 ? 9.923 4.465 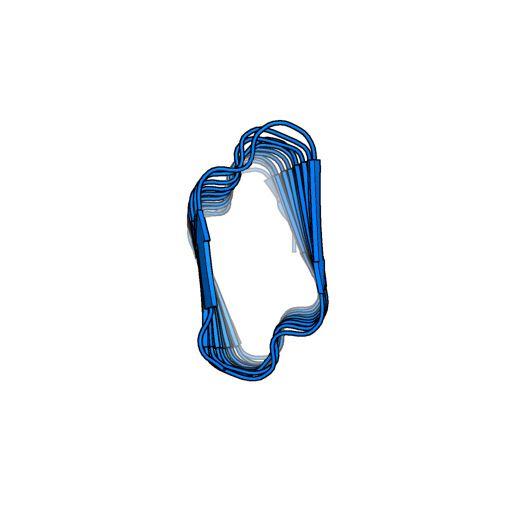5.534 1.00 92.25 99 GLY A O 1
ATOM 796 N N . GLY A 1 100 ? 11.368 5.974 4.709 1.00 93.94 100 GLY A N 1
ATOM 797 C CA . GLY A 1 100 ? 12.543 5.476 5.427 1.00 93.94 100 GLY A CA 1
ATOM 798 C C . GLY A 1 100 ? 13.051 4.113 4.945 1.00 93.94 100 GLY A C 1
ATOM 799 O O . GLY A 1 100 ? 13.496 3.997 3.805 1.00 93.94 100 GLY A O 1
ATOM 800 N N . MET A 1 101 ? 13.089 3.116 5.832 1.00 97.12 101 MET A N 1
ATOM 801 C CA . MET A 1 101 ? 13.624 1.777 5.545 1.00 97.12 101 MET A CA 1
ATOM 802 C C . MET A 1 101 ? 12.528 0.722 5.630 1.00 97.12 101 MET A C 1
ATOM 804 O O . MET A 1 101 ? 11.851 0.615 6.651 1.00 97.12 101 MET A O 1
ATOM 808 N N . CYS A 1 102 ? 12.389 -0.083 4.580 1.00 97.81 102 CYS A N 1
ATOM 809 C CA . CYS A 1 102 ? 11.352 -1.103 4.471 1.00 97.81 102 CYS A CA 1
ATOM 810 C C . CYS A 1 102 ? 11.948 -2.474 4.132 1.00 97.81 102 CYS A C 1
ATOM 812 O O . CYS A 1 102 ? 12.623 -2.615 3.114 1.00 97.81 102 CYS A O 1
ATOM 814 N N . ASP A 1 103 ? 11.656 -3.486 4.947 1.00 98.56 103 ASP A N 1
ATOM 815 C CA . ASP A 1 103 ? 11.942 -4.901 4.672 1.00 98.56 10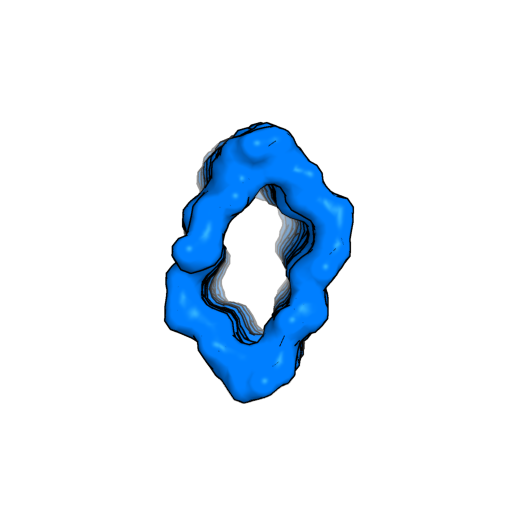3 ASP A CA 1
ATOM 816 C C . ASP A 1 103 ? 10.613 -5.654 4.553 1.00 98.56 103 ASP A C 1
ATOM 818 O O . ASP A 1 103 ? 9.811 -5.680 5.488 1.00 98.56 103 ASP A O 1
ATOM 822 N N . LEU A 1 104 ? 10.335 -6.208 3.375 1.00 98.62 104 LEU A N 1
ATOM 823 C CA . LEU A 1 104 ? 9.080 -6.881 3.059 1.00 98.62 104 LEU A CA 1
ATOM 824 C C . LEU A 1 104 ? 9.366 -8.309 2.604 1.00 98.62 104 LEU A C 1
ATOM 826 O O . LEU A 1 104 ? 10.052 -8.534 1.604 1.00 98.62 104 LEU A O 1
ATOM 830 N N . ARG A 1 105 ? 8.791 -9.291 3.304 1.00 98.62 105 ARG A N 1
ATOM 831 C CA . ARG A 1 105 ? 9.047 -10.712 3.043 1.00 98.62 105 ARG A CA 1
ATOM 832 C C . ARG A 1 105 ? 7.782 -11.547 3.000 1.00 98.62 105 ARG A C 1
ATOM 834 O O . ARG A 1 105 ? 6.944 -11.466 3.896 1.00 98.62 105 ARG A O 1
ATOM 841 N N . ASN A 1 106 ? 7.733 -12.460 2.033 1.00 98.38 106 ASN A N 1
ATOM 842 C CA . ASN A 1 106 ? 6.701 -13.490 1.901 1.00 98.38 106 ASN A CA 1
ATOM 843 C C . ASN A 1 106 ? 5.300 -12.886 1.750 1.00 98.38 106 ASN A C 1
ATOM 845 O O . ASN A 1 106 ? 4.497 -12.852 2.687 1.00 98.38 106 ASN A O 1
ATOM 849 N N . PHE A 1 107 ? 5.015 -12.426 0.543 1.00 98.12 107 PHE A N 1
ATOM 850 C CA . PHE A 1 107 ? 3.736 -11.847 0.171 1.00 98.12 107 PHE A CA 1
ATOM 851 C C . PHE A 1 107 ? 2.979 -12.771 -0.788 1.00 98.12 107 PHE A C 1
ATOM 853 O O . PHE A 1 107 ? 3.574 -13.438 -1.634 1.00 98.12 107 PHE A O 1
ATOM 860 N N . GLY A 1 108 ? 1.661 -12.845 -0.598 1.00 93.00 108 GLY A N 1
ATOM 861 C CA . GLY A 1 108 ? 0.770 -13.823 -1.216 1.00 93.00 108 GLY A CA 1
ATOM 862 C C . GLY A 1 108 ? 0.474 -13.599 -2.701 1.00 93.00 108 GLY A C 1
ATOM 863 O O . GLY A 1 108 ? 1.323 -13.203 -3.482 1.00 93.00 108 GLY A O 1
ATOM 864 N N . MET A 1 109 ? -0.755 -13.923 -3.111 1.00 94.62 109 MET A N 1
ATOM 865 C CA . MET A 1 109 ? -1.119 -14.078 -4.527 1.00 94.62 109 MET A CA 1
ATOM 866 C C . MET A 1 109 ? -1.178 -12.769 -5.320 1.00 94.62 109 MET A C 1
ATOM 868 O O . MET A 1 109 ? -0.997 -12.796 -6.537 1.00 94.62 109 MET A O 1
ATOM 872 N N . ARG A 1 110 ? -1.553 -11.656 -4.681 1.00 97.38 110 ARG A N 1
ATOM 873 C CA . ARG A 1 110 ? -1.700 -10.354 -5.344 1.00 97.38 110 ARG A CA 1
ATOM 874 C C . ARG A 1 110 ? -1.215 -9.231 -4.452 1.00 97.38 110 ARG A C 1
ATOM 876 O O . ARG A 1 110 ? -1.720 -9.072 -3.338 1.00 97.38 110 ARG A O 1
ATOM 883 N N . CYS A 1 111 ? -0.302 -8.425 -4.971 1.00 97.38 111 CYS A N 1
ATOM 884 C CA . CYS A 1 111 ? 0.300 -7.332 -4.223 1.00 97.38 111 CYS A CA 1
ATOM 885 C C . CYS A 1 111 ? 0.371 -6.068 -5.077 1.00 97.38 111 CYS A C 1
ATOM 887 O O . CYS A 1 111 ? 0.859 -6.112 -6.203 1.00 97.38 111 CYS A O 1
ATOM 889 N N . ASP A 1 112 ? -0.108 -4.956 -4.529 1.00 98.38 112 ASP A N 1
ATOM 890 C CA . ASP A 1 112 ? 0.038 -3.613 -5.095 1.00 98.38 112 ASP A CA 1
ATOM 891 C C . ASP A 1 112 ? 0.830 -2.764 -4.097 1.00 98.38 112 ASP A C 1
ATOM 893 O O . ASP A 1 112 ? 0.425 -2.613 -2.942 1.00 98.38 112 ASP A O 1
ATOM 897 N N . LEU A 1 113 ? 2.008 -2.303 -4.508 1.00 98.38 113 LEU A N 1
ATOM 898 C CA . LEU A 1 113 ? 2.950 -1.570 -3.673 1.00 98.38 113 LEU A CA 1
ATOM 899 C C . LEU A 1 113 ? 3.248 -0.228 -4.327 1.00 98.38 113 LEU A C 1
ATOM 901 O O . LEU A 1 113 ? 3.776 -0.171 -5.440 1.00 98.38 113 LEU A O 1
ATOM 905 N N . ARG A 1 114 ? 2.940 0.866 -3.627 1.00 98.44 114 ARG A N 1
ATOM 906 C CA . ARG A 1 114 ? 3.085 2.219 -4.173 1.00 98.44 114 ARG A CA 1
ATOM 907 C C . ARG A 1 114 ? 3.776 3.169 -3.214 1.00 98.44 114 ARG A C 1
ATOM 909 O O . ARG A 1 114 ? 3.402 3.251 -2.046 1.00 98.44 114 ARG A O 1
ATOM 916 N N . ASN A 1 115 ? 4.670 3.989 -3.758 1.00 98.00 115 ASN A N 1
ATOM 917 C CA . ASN A 1 115 ? 5.321 5.096 -3.056 1.00 98.00 115 ASN A CA 1
ATOM 918 C C . ASN A 1 115 ? 6.111 4.612 -1.835 1.00 98.00 115 ASN A C 1
ATOM 920 O O . ASN A 1 115 ? 5.721 4.840 -0.689 1.00 98.00 115 ASN A O 1
ATOM 924 N N . PHE A 1 116 ? 7.219 3.936 -2.101 1.00 97.50 116 PHE A N 1
ATOM 925 C CA . PHE A 1 116 ? 8.170 3.499 -1.090 1.00 97.50 116 PHE A CA 1
ATOM 926 C C . PHE A 1 116 ? 9.424 4.369 -1.183 1.00 97.50 116 PHE A C 1
ATOM 928 O O . PHE A 1 116 ? 10.140 4.322 -2.176 1.00 97.50 116 PHE A O 1
ATOM 935 N N . GLY A 1 117 ? 9.674 5.207 -0.183 1.00 90.94 117 GLY A N 1
ATOM 936 C CA . GLY A 1 117 ? 10.852 6.070 -0.107 1.00 90.94 117 GLY A CA 1
ATOM 937 C C . GLY A 1 117 ? 12.072 5.373 0.503 1.00 90.94 117 GLY A C 1
ATOM 938 O O . GLY A 1 117 ? 11.966 4.291 1.070 1.00 90.94 117 GLY A O 1
ATOM 939 N N . GLY A 1 118 ? 13.234 6.028 0.412 1.00 93.06 118 GLY A N 1
ATOM 940 C CA . GLY A 1 118 ? 14.472 5.588 1.063 1.00 93.06 118 GLY A CA 1
ATOM 941 C C . GLY A 1 118 ? 15.011 4.249 0.548 1.00 93.06 118 GLY A C 1
ATOM 942 O O . GLY A 1 118 ? 15.347 4.138 -0.633 1.00 93.06 118 GLY A O 1
ATOM 943 N N . MET A 1 119 ? 15.147 3.263 1.443 1.00 95.94 119 MET A N 1
ATOM 944 C CA . MET A 1 119 ? 15.746 1.952 1.156 1.00 95.94 119 MET A CA 1
ATOM 945 C C . MET A 1 119 ? 14.731 0.825 1.328 1.00 95.94 119 MET A C 1
ATOM 947 O O . MET A 1 119 ? 14.097 0.713 2.375 1.00 95.94 119 MET A O 1
ATOM 951 N N . CYS A 1 120 ? 14.616 -0.032 0.318 1.00 96.75 120 CYS A N 1
ATOM 952 C CA . CYS A 1 120 ? 13.647 -1.124 0.294 1.00 96.75 120 CYS A CA 1
ATOM 953 C C . CYS A 1 120 ? 14.310 -2.470 -0.025 1.00 96.75 120 CYS A C 1
ATOM 955 O O . CYS A 1 120 ? 15.036 -2.573 -1.011 1.00 96.75 120 CYS A O 1
ATOM 957 N N . ASP A 1 121 ? 14.022 -3.503 0.762 1.00 98.12 121 ASP A N 1
ATOM 958 C CA . ASP A 1 121 ? 14.378 -4.901 0.479 1.00 98.12 121 ASP A CA 1
ATOM 959 C C . ASP A 1 121 ? 13.089 -5.725 0.407 1.00 98.12 121 ASP A C 1
ATOM 961 O O . ASP A 1 121 ? 12.346 -5.823 1.384 1.00 98.12 121 ASP A O 1
ATOM 965 N N . LEU A 1 122 ? 12.773 -6.250 -0.776 1.00 98.12 122 LEU A N 1
ATOM 966 C CA . LEU A 1 122 ? 11.543 -6.987 -1.048 1.00 98.12 122 LEU A CA 1
ATOM 967 C C . LEU A 1 122 ? 11.894 -8.396 -1.509 1.00 98.12 122 LEU A C 1
ATOM 969 O O . LEU A 1 122 ? 12.555 -8.585 -2.533 1.00 98.12 122 LEU A O 1
ATOM 973 N N . ARG A 1 123 ? 11.395 -9.401 -0.783 1.00 98.31 123 ARG A N 1
ATOM 974 C CA . ARG A 1 123 ? 11.685 -10.811 -1.061 1.00 98.31 123 ARG A CA 1
ATOM 975 C C . ARG A 1 123 ? 10.438 -11.679 -1.062 1.00 98.31 123 ARG A C 1
ATOM 977 O O . ARG A 1 123 ? 9.626 -11.614 -0.142 1.00 98.31 123 ARG A O 1
ATOM 984 N N . ASN A 1 124 ? 10.379 -12.597 -2.024 1.00 97.94 124 ASN A N 1
ATOM 985 C CA . ASN A 1 124 ? 9.370 -13.656 -2.114 1.00 97.94 124 ASN A CA 1
ATOM 986 C C . ASN A 1 124 ? 7.947 -13.094 -2.238 1.00 97.94 124 ASN A C 1
ATOM 988 O O . ASN A 1 124 ? 7.156 -13.134 -1.294 1.00 97.94 124 ASN A O 1
ATOM 992 N N . PHE A 1 125 ? 7.624 -12.586 -3.419 1.00 97.38 125 PHE A N 1
ATOM 993 C CA . PHE A 1 125 ? 6.293 -12.096 -3.755 1.00 97.38 125 PHE A CA 1
ATOM 994 C C . PHE A 1 125 ? 5.621 -13.052 -4.743 1.00 97.38 125 PHE A C 1
ATOM 996 O O . PHE A 1 125 ? 6.190 -13.367 -5.784 1.00 97.38 125 PHE A O 1
ATOM 1003 N N . GLY A 1 126 ? 4.431 -13.552 -4.416 1.00 90.25 126 GLY A N 1
ATOM 1004 C CA . GLY A 1 126 ? 3.723 -14.550 -5.217 1.00 90.25 126 GLY A CA 1
ATOM 1005 C C . GLY A 1 126 ? 2.809 -13.974 -6.307 1.00 90.25 126 GLY A C 1
ATOM 1006 O O . GLY A 1 126 ? 2.426 -12.809 -6.291 1.00 90.25 126 GLY A O 1
ATOM 1007 N N . GLY A 1 127 ? 2.407 -14.844 -7.240 1.00 92.69 127 GLY A N 1
ATOM 1008 C CA . GLY A 1 127 ? 1.322 -14.615 -8.203 1.00 92.69 127 GLY A CA 1
ATOM 1009 C C . GLY A 1 127 ? 1.481 -13.386 -9.105 1.00 92.69 127 GLY A C 1
ATOM 1010 O O . GLY A 1 127 ? 2.074 -13.479 -10.178 1.00 92.69 127 GLY A O 1
ATOM 1011 N N . MET A 1 128 ? 0.869 -12.268 -8.709 1.00 96.44 128 MET A N 1
ATOM 1012 C CA . MET A 1 128 ? 0.825 -11.012 -9.460 1.00 96.44 128 MET A CA 1
ATOM 1013 C C . MET A 1 128 ? 1.252 -9.831 -8.590 1.00 96.44 128 MET A C 1
ATOM 1015 O O . MET A 1 128 ? 0.639 -9.572 -7.550 1.00 96.44 128 MET A O 1
ATOM 1019 N N . CYS A 1 129 ? 2.244 -9.070 -9.044 1.00 96.25 129 CYS A N 1
ATOM 1020 C CA . CYS A 1 129 ? 2.771 -7.925 -8.303 1.00 96.25 129 CYS A CA 1
ATOM 1021 C C . CYS A 1 129 ? 2.817 -6.664 -9.170 1.00 96.25 129 CYS A C 1
ATOM 1023 O O . CYS A 1 129 ? 3.311 -6.708 -10.292 1.00 96.25 129 CYS A O 1
ATOM 1025 N N . ASP A 1 130 ? 2.341 -5.542 -8.637 1.00 97.69 130 ASP A N 1
ATOM 1026 C CA . ASP A 1 130 ? 2.473 -4.211 -9.239 1.00 97.69 130 ASP A CA 1
ATOM 1027 C C . ASP A 1 130 ? 3.232 -3.314 -8.261 1.00 97.69 130 ASP A C 1
ATOM 1029 O O . ASP A 1 130 ? 2.783 -3.095 -7.134 1.00 97.69 130 ASP A O 1
ATOM 1033 N N . LEU A 1 131 ? 4.423 -2.868 -8.655 1.00 97.31 131 LEU A N 1
ATOM 1034 C CA . LEU A 1 131 ? 5.323 -2.061 -7.838 1.00 97.31 131 LEU A CA 1
ATOM 1035 C C . LEU A 1 131 ? 5.555 -0.727 -8.537 1.00 97.31 131 LEU A C 1
ATOM 1037 O O . LEU A 1 131 ? 6.054 -0.677 -9.663 1.00 97.31 131 LEU A O 1
ATOM 1041 N N . ARG A 1 132 ? 5.231 0.373 -7.852 1.00 97.62 132 ARG A N 1
ATOM 1042 C CA . ARG A 1 132 ? 5.341 1.724 -8.411 1.00 97.62 132 ARG A CA 1
ATOM 1043 C C . ARG A 1 132 ? 6.009 2.691 -7.451 1.00 97.62 132 ARG A C 1
ATOM 1045 O O . ARG A 1 132 ? 5.603 2.791 -6.295 1.00 97.62 132 ARG A O 1
ATOM 1052 N N . ASN A 1 133 ? 6.925 3.499 -7.979 1.00 96.88 133 ASN A N 1
ATOM 1053 C CA . ASN A 1 133 ? 7.576 4.602 -7.266 1.00 96.88 133 ASN A CA 1
ATOM 1054 C C . ASN A 1 133 ? 8.359 4.110 -6.040 1.00 96.88 133 ASN A C 1
ATOM 1056 O O . ASN A 1 133 ? 7.926 4.291 -4.899 1.00 96.88 133 ASN A O 1
ATOM 1060 N N . PHE A 1 134 ? 9.509 3.489 -6.286 1.00 95.56 134 PHE A N 1
ATOM 1061 C CA . PHE A 1 134 ? 10.464 3.120 -5.242 1.00 95.56 134 PHE A CA 1
ATOM 1062 C C . PHE A 1 134 ? 11.631 4.107 -5.241 1.00 95.56 134 PHE A C 1
ATOM 1064 O O . PHE A 1 134 ? 12.042 4.579 -6.297 1.00 95.56 134 PHE A O 1
ATOM 1071 N N . GLY A 1 135 ? 12.111 4.449 -4.048 1.00 87.06 135 GLY A N 1
ATOM 1072 C CA . GLY A 1 135 ? 13.039 5.542 -3.786 1.00 87.06 135 GLY A CA 1
ATOM 1073 C C . GLY A 1 135 ? 14.487 5.252 -4.170 1.00 87.06 135 GLY A C 1
ATOM 1074 O O . GLY A 1 135 ? 14.776 4.699 -5.221 1.00 87.06 135 GLY A O 1
ATOM 1075 N N . GLU A 1 136 ? 15.416 5.690 -3.325 1.00 89.75 136 GLU A N 1
ATOM 1076 C CA . GLU A 1 136 ? 16.845 5.782 -3.644 1.00 89.75 136 GLU A CA 1
ATOM 1077 C C . GLU A 1 136 ? 17.521 4.432 -3.890 1.00 89.75 136 GLU A C 1
ATOM 1079 O O . GLU A 1 136 ? 18.443 4.342 -4.709 1.00 89.75 136 GLU A O 1
ATOM 1084 N N . LYS A 1 137 ? 17.121 3.400 -3.138 1.00 94.06 137 LYS A N 1
ATOM 1085 C CA . LYS A 1 137 ? 17.691 2.055 -3.247 1.00 94.06 137 LYS A CA 1
ATOM 1086 C C . LYS A 1 137 ? 16.621 0.989 -3.089 1.00 94.06 137 LYS A C 1
ATOM 1088 O O . LYS A 1 137 ? 15.892 0.991 -2.098 1.00 94.06 137 LYS A O 1
ATOM 1093 N N . CYS A 1 138 ? 16.593 0.033 -4.008 1.00 94.44 138 CYS A N 1
ATOM 1094 C CA . CYS A 1 138 ? 15.756 -1.154 -3.870 1.00 94.44 138 CYS A CA 1
ATOM 1095 C C . CYS A 1 138 ? 16.497 -2.447 -4.233 1.00 94.44 138 CYS A C 1
ATOM 1097 O O . CYS A 1 138 ? 17.246 -2.500 -5.203 1.00 94.44 138 CYS A O 1
ATOM 1099 N N . ASP A 1 139 ? 16.283 -3.489 -3.438 1.00 96.62 139 ASP A N 1
ATOM 1100 C CA . ASP A 1 139 ? 16.703 -4.862 -3.717 1.00 96.62 139 ASP A CA 1
ATOM 1101 C C . ASP A 1 139 ? 15.435 -5.713 -3.820 1.00 96.62 139 ASP A C 1
ATOM 1103 O O . ASP A 1 139 ? 14.675 -5.820 -2.856 1.00 96.62 139 ASP A O 1
ATOM 1107 N N . LEU A 1 140 ? 15.152 -6.231 -5.012 1.00 96.44 140 LEU A N 1
ATOM 1108 C CA . LEU A 1 140 ? 13.924 -6.947 -5.333 1.00 96.44 140 LEU A CA 1
ATOM 1109 C C . LEU A 1 140 ? 14.275 -8.376 -5.753 1.00 96.44 140 LEU A C 1
ATOM 1111 O O . LEU A 1 140 ? 14.914 -8.591 -6.785 1.00 96.44 140 LEU A O 1
ATOM 1115 N N . ARG A 1 141 ? 13.833 -9.371 -4.975 1.00 97.44 141 ARG A N 1
ATOM 1116 C CA . ARG A 1 141 ? 14.157 -10.785 -5.214 1.00 97.44 141 ARG A CA 1
ATOM 1117 C C . ARG A 1 141 ? 12.938 -11.694 -5.184 1.00 97.44 141 ARG A C 1
ATOM 1119 O O . ARG A 1 141 ? 12.111 -11.603 -4.278 1.00 97.44 141 ARG A O 1
ATOM 1126 N N . ASN A 1 142 ? 12.917 -12.674 -6.085 1.00 96.81 142 ASN A N 1
ATOM 1127 C CA . ASN A 1 142 ? 11.931 -13.760 -6.116 1.00 96.81 142 ASN A CA 1
ATOM 1128 C C . ASN A 1 142 ? 10.495 -13.235 -6.275 1.00 96.81 142 ASN A C 1
ATOM 1130 O O . ASN A 1 142 ? 9.690 -13.290 -5.342 1.00 96.81 142 ASN A O 1
ATOM 1134 N N . PHE A 1 143 ? 10.179 -12.730 -7.464 1.00 95.75 143 PHE A N 1
ATOM 1135 C CA . PHE A 1 143 ? 8.828 -12.305 -7.829 1.00 95.75 143 PHE A CA 1
ATOM 1136 C C . PHE A 1 143 ? 8.162 -13.365 -8.704 1.00 95.75 143 PHE A C 1
ATOM 1138 O O . PHE A 1 143 ? 8.797 -13.938 -9.588 1.00 95.75 143 PHE A O 1
ATOM 1145 N N . GLY A 1 144 ? 6.889 -13.634 -8.420 1.00 89.50 144 GLY A N 1
ATOM 1146 C CA . GLY A 1 144 ? 6.102 -14.713 -9.004 1.00 89.50 144 GLY A CA 1
ATOM 1147 C C . GLY A 1 144 ? 5.772 -14.527 -10.483 1.00 89.50 144 GLY A C 1
ATOM 1148 O O . GLY A 1 144 ? 6.436 -13.805 -11.217 1.00 89.50 144 GLY A O 1
ATOM 1149 N N . GLU A 1 145 ? 4.726 -15.218 -10.934 1.00 92.38 145 GLU A N 1
ATOM 1150 C CA . GLU A 1 145 ? 4.403 -15.406 -12.355 1.00 92.38 145 GLU A CA 1
ATOM 1151 C C . GLU A 1 145 ? 4.337 -14.117 -13.178 1.00 92.38 145 GLU A C 1
ATOM 1153 O O . GLU A 1 145 ? 4.752 -14.123 -14.342 1.00 92.38 145 GLU A O 1
ATOM 1158 N N . ARG A 1 146 ? 3.777 -13.044 -12.603 1.00 95.25 146 ARG A N 1
ATOM 1159 C CA . ARG A 1 146 ? 3.639 -11.752 -13.275 1.00 95.25 146 ARG A CA 1
ATOM 1160 C C . ARG A 1 146 ? 4.074 -10.603 -12.384 1.00 95.25 146 ARG A C 1
ATOM 1162 O O . ARG A 1 146 ? 3.583 -10.476 -11.262 1.00 95.25 146 ARG A O 1
ATOM 1169 N N . CYS A 1 147 ? 4.898 -9.718 -12.926 1.00 94.19 147 CYS A N 1
ATOM 1170 C CA . CYS A 1 147 ? 5.250 -8.474 -12.267 1.00 94.19 147 CYS A CA 1
ATOM 1171 C C . CYS A 1 147 ? 5.189 -7.271 -13.216 1.00 94.19 147 CYS A C 1
ATOM 1173 O O . CYS A 1 147 ? 5.442 -7.391 -14.413 1.00 94.19 147 CYS A O 1
ATOM 1175 N N . ASP A 1 148 ? 4.845 -6.110 -12.670 1.00 95.88 148 ASP A N 1
ATOM 1176 C CA . ASP A 1 148 ? 4.946 -4.809 -13.331 1.00 95.88 148 ASP A CA 1
ATOM 1177 C C . ASP A 1 148 ? 5.713 -3.878 -12.391 1.00 95.88 148 ASP A C 1
ATOM 1179 O O . ASP A 1 148 ? 5.240 -3.575 -11.295 1.00 95.88 148 ASP A O 1
ATOM 1183 N N . LEU A 1 149 ? 6.930 -3.496 -12.779 1.00 94.88 149 LEU A N 1
ATOM 1184 C CA . LEU A 1 149 ? 7.801 -2.622 -11.998 1.00 94.88 149 LEU A CA 1
ATOM 1185 C C . LEU A 1 149 ? 7.947 -1.288 -12.724 1.00 94.88 149 LEU A C 1
ATOM 1187 O O . LEU A 1 149 ? 8.433 -1.230 -13.860 1.00 94.88 149 LEU A O 1
ATOM 1191 N N . ARG A 1 150 ? 7.554 -0.203 -12.054 1.00 95.75 150 ARG A N 1
ATOM 1192 C CA . ARG A 1 150 ? 7.588 1.150 -12.615 1.00 95.75 150 ARG A CA 1
ATOM 1193 C C . ARG A 1 150 ? 8.243 2.140 -11.669 1.00 95.75 150 ARG A C 1
ATOM 1195 O O . ARG A 1 150 ? 7.891 2.198 -10.492 1.00 95.75 150 ARG A O 1
ATOM 1202 N N . ASN A 1 151 ? 9.086 3.013 -12.213 1.00 94.06 151 ASN A N 1
ATOM 1203 C CA . ASN A 1 151 ? 9.687 4.127 -11.475 1.00 94.06 151 ASN A CA 1
ATOM 1204 C C . ASN A 1 151 ? 10.492 3.632 -10.255 1.00 94.06 151 ASN A C 1
ATOM 1206 O O . ASN A 1 151 ? 10.183 3.994 -9.118 1.00 94.06 151 ASN A O 1
ATOM 1210 N N . LEU A 1 152 ? 11.495 2.775 -10.477 1.00 91.88 152 LEU A N 1
ATOM 1211 C CA . LEU A 1 152 ? 12.470 2.435 -9.432 1.00 91.88 152 LEU A CA 1
ATOM 1212 C C . LEU A 1 152 ? 13.630 3.435 -9.497 1.00 91.88 152 LEU A C 1
ATOM 1214 O O . LEU A 1 152 ? 14.335 3.508 -10.504 1.00 91.88 152 LEU A O 1
ATOM 1218 N N . GLY A 1 153 ? 13.800 4.236 -8.451 1.00 82.94 153 GLY A N 1
ATOM 1219 C CA . GLY A 1 153 ? 14.784 5.308 -8.385 1.00 82.94 153 GLY A CA 1
ATOM 1220 C C . GLY A 1 153 ? 16.198 4.845 -8.030 1.00 82.94 153 GLY A C 1
ATOM 1221 O O . GLY A 1 153 ? 16.429 3.743 -7.537 1.00 82.94 153 GLY A O 1
ATOM 1222 N N . GLY A 1 154 ? 17.162 5.734 -8.289 1.00 86.56 154 GLY A N 1
ATOM 1223 C CA . GLY A 1 154 ? 18.552 5.614 -7.850 1.00 86.56 154 GLY A CA 1
ATOM 1224 C C . GLY A 1 154 ? 19.245 4.318 -8.279 1.00 86.56 154 GLY A C 1
ATOM 1225 O O . GLY A 1 154 ? 19.689 4.193 -9.423 1.00 86.56 154 GLY A O 1
ATOM 1226 N N . ARG A 1 155 ? 19.405 3.390 -7.329 1.00 92.06 155 ARG A N 1
ATOM 1227 C CA . ARG A 1 155 ? 20.058 2.090 -7.525 1.00 92.06 155 ARG A CA 1
ATOM 1228 C C . ARG A 1 155 ? 19.069 0.959 -7.277 1.00 92.06 155 ARG A C 1
ATOM 1230 O O . ARG A 1 155 ? 18.483 0.898 -6.199 1.00 92.06 155 ARG A O 1
ATOM 1237 N N . CYS A 1 156 ? 18.975 0.018 -8.209 1.00 92.50 156 CYS A N 1
ATOM 1238 C CA . CYS A 1 156 ? 18.191 -1.189 -7.989 1.00 92.50 156 CYS A CA 1
ATOM 1239 C C . CYS A 1 156 ? 18.947 -2.470 -8.332 1.00 92.50 156 CYS A C 1
ATOM 1241 O O . CYS A 1 156 ? 19.787 -2.470 -9.228 1.00 92.50 156 CYS A O 1
ATOM 1243 N N . ASP A 1 157 ? 18.667 -3.535 -7.587 1.00 94.44 157 ASP A N 1
ATOM 1244 C CA . ASP A 1 157 ? 19.135 -4.898 -7.847 1.00 94.44 157 ASP A CA 1
ATOM 1245 C C . ASP A 1 157 ? 17.906 -5.799 -7.965 1.00 94.44 157 ASP A C 1
ATOM 1247 O O . ASP A 1 157 ? 17.084 -5.861 -7.050 1.00 94.44 157 ASP A O 1
ATOM 1251 N N . LEU A 1 158 ? 17.738 -6.418 -9.127 1.00 93.94 158 LEU A N 1
ATOM 1252 C CA . LEU A 1 158 ? 16.565 -7.189 -9.500 1.00 93.94 158 LEU A CA 1
ATOM 1253 C C . LEU A 1 158 ? 16.995 -8.640 -9.723 1.00 93.94 158 LEU A C 1
ATOM 1255 O O . LEU A 1 158 ? 17.787 -8.898 -10.610 1.00 93.94 158 LEU A O 1
ATOM 1259 N N . ARG A 1 159 ? 16.473 -9.615 -8.967 1.00 95.00 159 ARG A N 1
ATOM 1260 C CA . ARG A 1 159 ? 16.820 -11.037 -9.155 1.00 95.00 159 ARG A CA 1
ATOM 1261 C C . ARG A 1 159 ? 15.608 -11.955 -9.132 1.00 95.00 159 ARG A C 1
ATOM 1263 O O . ARG A 1 159 ? 14.705 -11.788 -8.315 1.00 95.00 159 ARG A O 1
ATOM 1270 N N . ASN A 1 160 ? 15.654 -13.013 -9.943 1.00 93.75 160 ASN A N 1
ATOM 1271 C CA . ASN A 1 160 ? 14.665 -14.099 -9.958 1.00 93.75 160 ASN A CA 1
ATOM 1272 C C . ASN A 1 160 ? 13.228 -13.593 -10.156 1.00 93.75 160 ASN A C 1
ATOM 1274 O O . ASN A 1 160 ? 12.391 -13.644 -9.254 1.00 93.75 160 ASN A O 1
ATOM 1278 N N . PHE A 1 161 ? 12.955 -13.098 -11.355 1.00 92.94 161 PHE A N 1
ATOM 1279 C CA . PHE A 1 161 ? 11.632 -12.647 -11.764 1.00 92.94 161 PHE A CA 1
ATOM 1280 C C . PHE A 1 161 ? 10.937 -13.725 -12.597 1.00 92.94 161 PHE A C 1
ATOM 1282 O O . PHE A 1 161 ? 11.581 -14.418 -13.385 1.00 92.94 161 PHE A O 1
ATOM 1289 N N . GLY A 1 162 ? 9.633 -13.909 -12.380 1.00 84.69 162 GLY A N 1
ATOM 1290 C CA . GLY A 1 162 ? 8.856 -14.932 -13.066 1.00 84.69 162 GLY A CA 1
ATOM 1291 C C . GLY A 1 162 ? 8.612 -14.639 -14.546 1.00 84.69 162 GLY A C 1
ATOM 1292 O O . GLY A 1 162 ? 9.151 -13.711 -15.141 1.00 84.69 162 GLY A O 1
ATOM 1293 N N . MET A 1 163 ? 7.769 -15.475 -15.151 1.00 83.94 163 MET A N 1
ATOM 1294 C CA . MET A 1 163 ? 7.641 -15.607 -16.608 1.00 83.94 163 MET A CA 1
ATOM 1295 C C . MET A 1 163 ? 7.288 -14.316 -17.356 1.00 83.94 163 MET A C 1
ATOM 1297 O O . MET A 1 163 ? 7.606 -14.203 -18.538 1.00 83.94 163 MET A O 1
ATOM 1301 N N . ARG A 1 164 ? 6.569 -13.378 -16.729 1.00 91.75 164 ARG A N 1
ATOM 1302 C CA . ARG A 1 164 ? 6.144 -12.127 -17.372 1.00 91.75 164 ARG A CA 1
ATOM 1303 C C . ARG A 1 164 ? 6.434 -10.946 -16.469 1.00 91.75 164 ARG A C 1
ATOM 1305 O O . ARG A 1 164 ? 5.667 -10.678 -15.548 1.00 91.75 164 ARG A O 1
ATOM 1312 N N . CYS A 1 165 ? 7.508 -10.233 -16.766 1.00 91.62 165 CYS A N 1
ATOM 1313 C CA . CYS A 1 165 ? 7.898 -9.066 -16.001 1.00 91.62 165 CYS A CA 1
ATOM 1314 C C . CYS A 1 165 ? 8.088 -7.849 -16.895 1.00 91.62 165 CYS A C 1
ATOM 1316 O O . CYS A 1 165 ? 8.993 -7.802 -17.726 1.00 91.62 165 CYS A O 1
ATOM 1318 N N . ASP A 1 166 ? 7.202 -6.877 -16.698 1.00 92.56 166 ASP A N 1
ATOM 1319 C CA . ASP A 1 166 ? 7.246 -5.584 -17.360 1.00 92.56 166 ASP A CA 1
ATOM 1320 C C . ASP A 1 166 ? 8.075 -4.625 -16.510 1.00 92.56 166 ASP A C 1
ATOM 1322 O O . ASP A 1 166 ? 7.803 -4.412 -15.330 1.00 92.56 166 ASP A O 1
ATOM 1326 N N . LEU A 1 167 ? 9.081 -4.025 -17.134 1.00 90.88 167 LEU A N 1
ATOM 1327 C CA . LEU A 1 167 ? 10.026 -3.128 -16.491 1.00 90.88 167 LEU A CA 1
ATOM 1328 C C . LEU A 1 167 ? 9.947 -1.760 -17.188 1.00 90.88 167 LEU A C 1
ATOM 1330 O O . LEU A 1 167 ? 10.192 -1.675 -18.392 1.00 90.88 167 LEU A O 1
ATOM 1334 N N . ARG A 1 168 ? 9.623 -0.673 -16.463 1.00 92.69 168 ARG A N 1
ATOM 1335 C CA . ARG A 1 168 ? 9.586 0.700 -17.019 1.00 92.69 168 ARG A CA 1
ATOM 1336 C C . ARG A 1 168 ? 10.188 1.750 -16.076 1.00 92.69 168 ARG A C 1
ATOM 1338 O O . ARG A 1 168 ? 9.928 1.726 -14.879 1.00 92.69 168 ARG A O 1
ATOM 1345 N N . ASN A 1 169 ? 10.885 2.740 -16.643 1.00 89.31 169 ASN A N 1
ATOM 1346 C CA . ASN A 1 169 ? 11.440 3.910 -15.941 1.00 89.31 169 ASN A CA 1
ATOM 1347 C C . ASN A 1 169 ? 12.324 3.544 -14.731 1.00 89.31 169 ASN A C 1
ATOM 1349 O O . ASN A 1 169 ? 11.870 3.574 -13.587 1.00 89.31 169 ASN A O 1
ATOM 1353 N N . PHE A 1 170 ? 13.594 3.227 -14.977 1.00 87.50 170 PHE A N 1
ATOM 1354 C CA . PHE A 1 170 ? 14.560 2.901 -13.923 1.00 87.50 170 PHE A CA 1
ATOM 1355 C C . PHE A 1 170 ? 15.626 3.979 -13.787 1.00 87.50 170 PHE A C 1
ATOM 1357 O O . PHE A 1 170 ? 15.983 4.637 -14.764 1.00 87.50 170 PHE A O 1
ATOM 1364 N N . GLY A 1 171 ? 16.138 4.133 -12.568 1.00 82.88 171 GLY A N 1
ATOM 1365 C CA . GLY A 1 171 ? 17.305 4.952 -12.280 1.00 82.88 171 GLY A CA 1
ATOM 1366 C C . GLY A 1 171 ? 18.569 4.430 -12.966 1.00 82.88 171 GLY A C 1
ATOM 1367 O O . GLY A 1 171 ? 18.659 3.277 -13.383 1.00 82.88 171 GLY A O 1
ATOM 1368 N N . GLU A 1 172 ? 19.577 5.296 -13.042 1.00 77.75 172 GLU A N 1
ATOM 1369 C CA . GLU A 1 172 ? 20.820 5.080 -13.797 1.00 77.75 172 GLU A CA 1
ATOM 1370 C C . GLU A 1 172 ? 21.631 3.843 -13.367 1.00 77.75 172 GLU A C 1
ATOM 1372 O O . GLU A 1 172 ? 22.515 3.405 -14.100 1.00 77.75 172 GLU A O 1
ATOM 1377 N N . ARG A 1 173 ? 21.378 3.279 -12.175 1.00 87.88 173 ARG A N 1
ATOM 1378 C CA . ARG A 1 173 ? 22.143 2.154 -11.603 1.00 87.88 173 ARG A CA 1
ATOM 1379 C C . ARG A 1 173 ? 21.261 0.961 -11.254 1.00 87.88 173 ARG A C 1
ATOM 1381 O O . ARG A 1 173 ? 21.333 0.437 -10.141 1.00 87.88 173 ARG A O 1
ATOM 1388 N N . CYS A 1 174 ? 20.424 0.556 -12.193 1.00 86.38 174 CYS A N 1
ATOM 1389 C CA . CYS A 1 174 ? 19.606 -0.640 -12.070 1.00 86.38 174 CYS A CA 1
ATOM 1390 C C . CYS A 1 174 ? 20.270 -1.845 -12.737 1.00 86.38 174 CYS A C 1
ATOM 1392 O O . CYS A 1 174 ? 20.630 -1.788 -13.911 1.00 86.38 174 CYS A O 1
ATOM 1394 N N . VAL A 1 175 ? 20.440 -2.921 -11.968 1.00 87.12 175 VAL A N 1
ATOM 1395 C CA . VAL A 1 175 ? 20.987 -4.203 -12.424 1.00 87.12 175 VAL A CA 1
ATOM 1396 C C . VAL A 1 175 ? 19.939 -5.301 -12.266 1.00 87.12 175 VAL A C 1
ATOM 1398 O O . VAL A 1 175 ? 19.131 -5.263 -11.338 1.00 87.12 175 VAL A O 1
ATOM 1401 N N . THR A 1 176 ? 19.959 -6.254 -13.192 1.00 82.38 176 THR A N 1
ATOM 1402 C CA . THR A 1 176 ? 19.084 -7.435 -13.264 1.00 82.38 176 THR A CA 1
ATOM 1403 C C . THR A 1 176 ? 19.911 -8.708 -13.275 1.00 82.38 176 THR A C 1
ATOM 1405 O O . THR A 1 176 ? 20.995 -8.641 -13.899 1.00 82.38 176 THR A O 1
#

Organism: Biomphalaria pfeifferi (NCBI:txid112525)

Radius of gyration: 16.36 Å; chains: 1; bounding box: 40×23×44 Å

Sequence (176 aa):
MRCDLRNFGEKCDLRNFEERCEVRNFGGMCDLRNFGGMCDLRNFGGMCDLRNFGMRCDLRNFGEKCDLRNFGKRCEVRNFGGMCDLRNFGGMCDLRNFGGMCDLRNFGMRCDLRNFGGMCDLRNFGGMCDLRNFGEKCDLRNFGERCDLRNLGGRCDLRNFGMRCDLRNFGERCVT

Secondary structure (DSSP, 8-state):
--EEEEEE-SEEEEEEE-SEEEEEEE-SEEEEEEE-SEEEEEEE-SEEEEEEE-SEEEEEEE-SEEEEEEE-SEEEEEEE-SEEEEEEE-SEEEEEEE-SEEEEEEE-SEEEEEEE-SEEEEEEE-SEEEEEEE-SEEEEEEE-SEEEEEEE-SEEEEEEE-SEEEEEEE-TEEE-

pLDDT: mean 94.14, std 4.98, range [60.91, 98.69]

Foldseek 3Di:
DEEEAEDAEAEDEAEDAQEHYEHEAAQYEYEAYAHAYEYEYEHHAYEYEAYHAHDEYEAYAHHAYYEAYAHYAYYEHEHHEHEYEHEHHEHEYEAEAYEHEYEAYAAYQYYEAYAAEDEYEYEAHEHEYEHEAHYQEYEHEHHYAEYEHYHHEHAYEYYHHHDYYHYYHYYPHYDD